Protein AF-A0A947AIL0-F1 (afdb_monomer_lite)

Foldseek 3Di:
DVVVVVVVVPPDPVPPPPVVVVVVVVVVVVVVVVCCVVCVVVVVLVVVCVVCVVVVNNPPPPDDDDDPDDDPPPVDPVVPDD

Secondary structure (DSSP, 8-state):
-HHHHHHHHT---TTTTHHHHHHHHHHHHHHHHHHHHHHHHHHHHHHHHHHHHHTT--------------------GGGG--

pLDDT: mean 73.56, std 15.24, range [45.22, 96.25]

Structure (mmCIF, N/CA/C/O backbone):
data_AF-A0A947AIL0-F1
#
_entry.id   AF-A0A947AIL0-F1
#
loop_
_atom_site.group_PDB
_atom_site.id
_atom_site.type_symbol
_atom_site.label_atom_id
_atom_site.label_alt_id
_atom_site.label_comp_id
_atom_site.label_asym_id
_atom_site.label_entity_id
_atom_site.label_seq_id
_atom_site.pdbx_PDB_ins_code
_atom_site.Cartn_x
_atom_site.Cartn_y
_atom_site.Cartn_z
_atom_site.occupancy
_atom_site.B_iso_or_equiv
_atom_site.auth_seq_id
_atom_site.auth_comp_id
_atom_site.auth_asym_id
_atom_site.auth_atom_id
_atom_site.pdbx_PDB_model_num
ATOM 1 N N . MET A 1 1 ? -44.811 15.585 25.061 1.00 60.44 1 MET A N 1
ATOM 2 C CA . MET A 1 1 ? -43.979 14.373 25.278 1.00 60.44 1 MET A CA 1
ATOM 3 C C . MET A 1 1 ? -43.479 13.731 23.971 1.00 60.44 1 MET A C 1
ATOM 5 O O . MET A 1 1 ? -42.349 13.261 23.937 1.00 60.44 1 MET A O 1
ATOM 9 N N . VAL A 1 2 ? -44.258 13.758 22.878 1.00 65.19 2 VAL A N 1
ATOM 10 C CA . VAL A 1 2 ? -43.884 13.202 21.552 1.00 65.19 2 VAL A CA 1
ATOM 11 C C . VAL A 1 2 ? -42.644 13.874 20.934 1.00 65.19 2 VAL A C 1
ATOM 13 O O . VAL A 1 2 ? -41.765 13.190 20.414 1.00 65.19 2 VAL A O 1
ATOM 16 N N . MET A 1 3 ? -42.506 15.195 21.097 1.00 58.97 3 MET A N 1
ATOM 17 C CA . MET A 1 3 ? -41.394 15.990 20.546 1.00 58.97 3 MET A CA 1
ATOM 18 C C . MET A 1 3 ? -40.000 15.529 21.021 1.00 58.97 3 MET A C 1
ATOM 20 O O . MET A 1 3 ? -39.031 15.589 20.272 1.00 58.97 3 MET A O 1
ATOM 24 N N . GLN A 1 4 ? -39.891 15.018 22.255 1.00 61.62 4 GLN A N 1
ATOM 25 C CA . GLN A 1 4 ? -38.615 14.558 22.820 1.00 61.62 4 GLN A CA 1
ATOM 26 C C . GLN A 1 4 ? -38.173 13.192 22.274 1.00 61.62 4 GLN A C 1
ATOM 28 O O . GLN A 1 4 ? -36.980 12.888 22.281 1.00 61.62 4 GLN A O 1
ATOM 33 N N . LYS A 1 5 ? -39.114 12.360 21.801 1.00 58.34 5 LYS A N 1
ATOM 34 C CA . LYS A 1 5 ? -38.796 11.055 21.201 1.00 58.34 5 LYS A CA 1
ATOM 35 C C . LYS A 1 5 ? -38.220 11.209 19.787 1.00 58.34 5 LYS A C 1
ATOM 37 O O . LYS A 1 5 ? -37.314 10.464 19.433 1.00 58.34 5 LYS A O 1
ATOM 42 N N . LEU A 1 6 ? -38.660 12.222 19.036 1.00 61.59 6 LEU A N 1
ATOM 43 C CA . LEU A 1 6 ? -38.149 12.539 17.694 1.00 61.59 6 LEU A CA 1
ATOM 44 C C . LEU A 1 6 ? -36.692 13.034 17.711 1.00 61.59 6 LEU A C 1
ATOM 46 O O . LEU A 1 6 ? -35.888 12.610 16.887 1.00 61.59 6 LEU A O 1
ATOM 50 N N . ALA A 1 7 ? -36.312 13.843 18.704 1.00 61.75 7 ALA A N 1
ATOM 51 C CA . ALA A 1 7 ? -34.949 14.371 18.828 1.00 61.75 7 ALA A CA 1
ATOM 52 C C . ALA A 1 7 ? -33.873 13.295 19.102 1.00 61.75 7 ALA A C 1
ATOM 54 O O . ALA A 1 7 ? -32.690 13.527 18.864 1.00 61.75 7 ALA A O 1
ATOM 55 N N . ARG A 1 8 ? -34.257 12.107 19.598 1.00 60.94 8 ARG A N 1
ATOM 56 C CA . ARG A 1 8 ? -33.316 11.002 19.867 1.00 60.94 8 A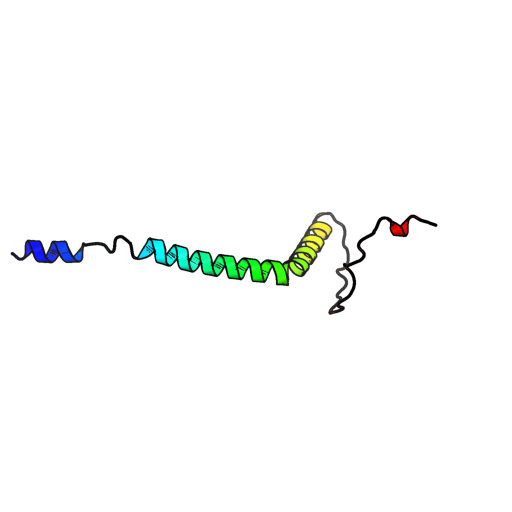RG A CA 1
ATOM 57 C C . ARG A 1 8 ? -32.970 10.182 18.625 1.00 60.94 8 ARG A C 1
ATOM 59 O O . ARG A 1 8 ? -31.899 9.589 18.603 1.00 60.94 8 ARG A O 1
ATOM 66 N N . LEU A 1 9 ? -33.817 10.192 17.593 1.00 61.84 9 LEU A N 1
ATOM 67 C CA . LEU A 1 9 ? -33.546 9.513 16.318 1.00 61.84 9 LEU A CA 1
ATOM 68 C C . LEU A 1 9 ? -32.480 10.237 15.478 1.00 61.84 9 LEU A C 1
ATOM 70 O O . LEU A 1 9 ? -31.833 9.617 14.645 1.00 61.84 9 LEU A O 1
ATOM 74 N N . VAL A 1 10 ? -32.258 11.530 15.741 1.00 64.06 10 VAL A N 1
ATOM 75 C CA . VAL A 1 10 ? -31.241 12.372 15.080 1.00 64.06 10 VAL A CA 1
ATOM 76 C C . VAL A 1 10 ? -29.949 12.456 15.904 1.00 64.06 10 VAL A C 1
ATOM 78 O O . VAL A 1 10 ? -29.023 13.181 15.550 1.00 64.06 10 VAL A O 1
ATOM 81 N N . LYS A 1 11 ? -29.837 11.713 17.016 1.00 61.53 11 LYS A N 1
ATOM 82 C CA . LYS A 1 11 ? -28.612 11.696 17.823 1.00 61.53 11 LYS A CA 1
ATOM 83 C C . LYS A 1 11 ? -27.550 10.884 17.079 1.00 61.53 11 LYS A C 1
ATOM 85 O O . LYS A 1 11 ? -27.413 9.678 17.257 1.00 61.53 11 LYS A O 1
ATOM 90 N N . GLY A 1 12 ? -26.881 11.583 16.165 1.00 63.97 12 GLY A N 1
ATOM 91 C CA . GLY A 1 12 ? -25.854 11.077 15.277 1.00 63.97 12 GLY A CA 1
ATOM 92 C C . GLY A 1 12 ? -24.782 10.330 16.050 1.00 63.97 12 GLY A C 1
ATOM 93 O O . GLY A 1 12 ? -24.382 10.713 17.151 1.00 63.97 12 GLY A O 1
ATOM 94 N N . LYS A 1 13 ? -24.338 9.235 15.442 1.00 64.19 13 LYS A N 1
ATOM 95 C CA . LYS A 1 13 ? -23.235 8.388 15.880 1.00 64.19 13 LYS A CA 1
ATOM 96 C C . LYS A 1 13 ? -21.915 9.161 15.750 1.00 64.19 13 LYS A C 1
ATOM 98 O O . LYS A 1 13 ? -21.095 8.873 14.882 1.00 64.19 13 LYS A O 1
ATOM 103 N N . ASN A 1 14 ? -21.732 10.183 16.580 1.00 65.62 14 ASN A N 1
ATOM 104 C CA . ASN A 1 14 ? -20.524 10.998 16.636 1.00 65.62 14 ASN A CA 1
ATOM 105 C C . ASN A 1 14 ? -19.390 10.123 17.183 1.00 65.62 14 ASN A C 1
ATOM 107 O O . ASN A 1 14 ? -19.249 9.965 18.390 1.00 65.62 14 ASN A O 1
ATOM 111 N N . GLY A 1 15 ? -18.652 9.485 16.276 1.00 61.16 15 GLY A N 1
ATOM 112 C CA . GLY A 1 15 ? -17.538 8.589 16.596 1.00 6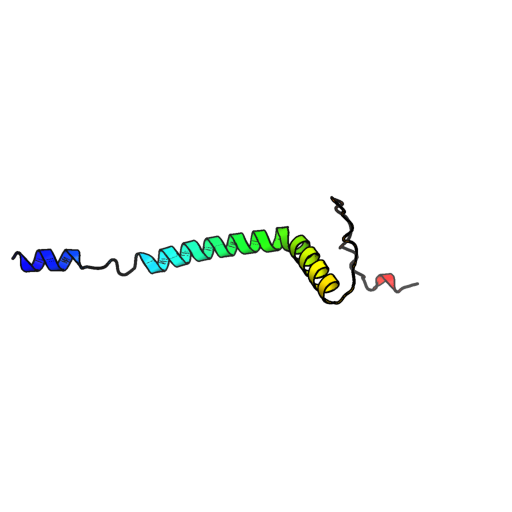1.16 15 GLY A CA 1
ATOM 113 C C . GLY A 1 15 ? -17.546 7.255 15.848 1.00 61.16 15 GLY A C 1
ATOM 114 O O . GLY A 1 15 ? -16.518 6.593 15.817 1.00 61.16 15 GLY A O 1
ATOM 115 N N . GLN A 1 16 ? -18.646 6.875 15.188 1.00 58.53 16 GLN A N 1
ATOM 116 C CA . GLN A 1 16 ? -18.712 5.579 14.499 1.00 58.53 16 GLN A CA 1
ATOM 117 C C . GLN A 1 16 ? -17.886 5.528 13.202 1.00 58.53 16 GLN A C 1
ATOM 119 O O . GLN A 1 16 ? -17.480 4.453 12.799 1.00 58.53 16 GLN A O 1
ATOM 124 N N . GLY A 1 17 ? -17.592 6.666 12.565 1.00 66.19 17 GLY A N 1
ATOM 125 C CA . GLY A 1 17 ? -16.785 6.679 11.338 1.00 66.19 17 GLY A CA 1
ATOM 126 C C . GLY A 1 17 ? -15.278 6.795 11.578 1.00 66.19 17 GLY A C 1
ATOM 127 O O . GLY A 1 17 ? -14.493 6.083 10.968 1.00 66.19 17 GLY A O 1
ATOM 128 N N . MET A 1 18 ? -14.844 7.692 12.467 1.00 82.62 18 MET A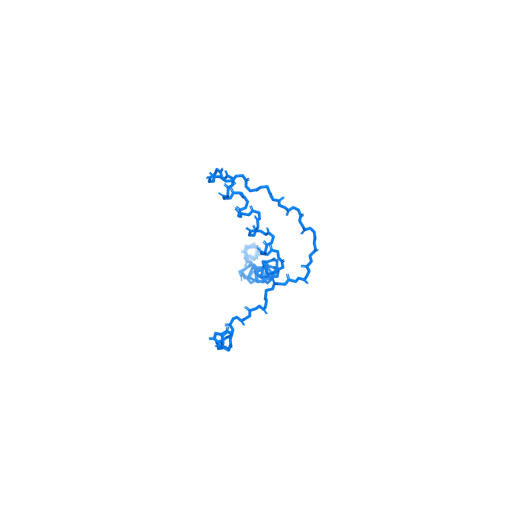 N 1
ATOM 129 C CA . MET A 1 18 ? -13.447 8.155 12.485 1.00 82.62 18 MET A CA 1
ATOM 130 C C . MET A 1 18 ? -12.447 7.043 12.825 1.00 82.62 18 MET A C 1
ATOM 132 O O . MET A 1 18 ? -11.451 6.882 12.126 1.00 82.62 18 MET A O 1
ATOM 136 N N . THR A 1 19 ? -12.714 6.248 13.864 1.00 81.44 19 THR A N 1
ATOM 137 C CA . THR A 1 19 ? -11.797 5.174 14.277 1.00 81.44 19 THR A CA 1
ATOM 138 C C . THR A 1 19 ? -11.874 3.961 13.353 1.00 81.44 19 THR A C 1
ATOM 140 O O . THR A 1 19 ? -10.849 3.347 13.081 1.00 81.44 19 THR A O 1
ATOM 143 N N . GLU A 1 20 ? -13.053 3.640 12.818 1.00 83.25 20 GLU A N 1
ATOM 144 C CA . GLU A 1 20 ? -13.230 2.530 11.874 1.00 83.25 20 GLU A CA 1
ATOM 145 C C . GLU A 1 20 ? -12.427 2.768 10.589 1.00 83.25 20 GLU A C 1
ATOM 147 O O . GLU A 1 20 ? -11.673 1.896 10.153 1.00 83.25 20 GLU A O 1
ATOM 152 N N . TYR A 1 21 ? -12.477 3.991 10.051 1.00 89.31 21 TYR A N 1
ATOM 153 C CA . TYR A 1 21 ? -11.661 4.357 8.897 1.00 89.31 21 TYR A CA 1
ATOM 154 C C . TYR A 1 21 ? -10.163 4.332 9.210 1.00 89.31 21 TYR A C 1
ATOM 156 O O . TYR A 1 21 ? -9.390 3.841 8.393 1.00 89.31 21 TYR A O 1
ATOM 164 N N . ILE A 1 22 ? -9.739 4.790 10.393 1.00 89.31 22 ILE A N 1
ATOM 165 C CA . ILE A 1 22 ? -8.322 4.735 10.791 1.00 89.31 22 ILE A CA 1
ATOM 166 C C . ILE A 1 22 ? -7.824 3.286 10.850 1.00 89.31 22 ILE A C 1
ATOM 168 O O . ILE A 1 22 ? -6.728 3.001 10.368 1.00 89.31 22 ILE A O 1
ATOM 172 N N . ILE A 1 23 ? -8.628 2.364 11.388 1.00 90.56 23 ILE A N 1
ATOM 173 C CA . ILE A 1 23 ? -8.269 0.942 11.455 1.00 90.56 23 ILE A CA 1
ATOM 174 C C . ILE A 1 23 ? -8.152 0.352 10.044 1.00 90.56 23 ILE A C 1
ATOM 176 O O . ILE A 1 23 ? -7.152 -0.296 9.742 1.00 90.56 23 ILE A O 1
ATOM 180 N N . ILE A 1 24 ? -9.116 0.610 9.155 1.00 92.31 24 ILE A N 1
ATOM 181 C CA . ILE A 1 24 ? -9.063 0.115 7.768 1.00 92.31 24 ILE A CA 1
ATOM 182 C C . ILE A 1 24 ? -7.837 0.672 7.029 1.00 92.31 24 ILE A C 1
ATOM 184 O O . ILE A 1 24 ? -7.125 -0.078 6.361 1.00 92.31 24 ILE A O 1
ATOM 188 N N . VAL A 1 25 ? -7.540 1.965 7.184 1.00 94.44 25 VAL A N 1
ATOM 189 C CA . VAL A 1 25 ? -6.357 2.597 6.577 1.00 94.44 25 VAL A CA 1
ATOM 190 C C . VAL A 1 25 ? -5.062 1.972 7.101 1.00 94.44 25 VAL A C 1
ATOM 192 O O . VAL A 1 25 ? -4.165 1.686 6.309 1.00 94.44 25 VAL A O 1
ATOM 195 N N . ALA A 1 26 ? -4.969 1.703 8.406 1.00 94.88 26 ALA A N 1
ATOM 196 C CA . ALA A 1 26 ? -3.805 1.042 8.993 1.00 94.88 26 ALA A CA 1
ATOM 197 C C . ALA A 1 26 ? -3.585 -0.366 8.410 1.00 94.88 26 ALA A C 1
ATOM 199 O O . ALA A 1 26 ? -2.454 -0.729 8.085 1.00 94.88 26 ALA A O 1
ATOM 200 N N . LEU A 1 27 ? -4.659 -1.136 8.204 1.00 95.81 27 LEU A N 1
ATOM 201 C CA . LEU A 1 27 ? -4.584 -2.465 7.586 1.00 95.81 27 LEU A CA 1
ATOM 202 C C . LEU A 1 27 ? -4.112 -2.398 6.125 1.00 95.81 27 LEU A C 1
ATOM 204 O O . LEU A 1 27 ? -3.242 -3.173 5.722 1.00 95.81 27 LEU A O 1
ATOM 208 N N . ILE A 1 28 ? -4.629 -1.444 5.344 1.00 95.75 28 ILE A N 1
ATOM 209 C CA . ILE A 1 28 ? -4.204 -1.230 3.952 1.00 95.75 28 ILE A CA 1
ATOM 210 C C . ILE A 1 28 ? -2.725 -0.826 3.889 1.00 95.75 28 ILE A C 1
ATOM 212 O O . ILE A 1 28 ? -1.995 -1.327 3.036 1.00 95.75 28 ILE A O 1
ATOM 216 N N . ALA A 1 29 ? -2.258 0.036 4.795 1.00 96.25 29 ALA A N 1
ATOM 217 C CA . ALA A 1 29 ? -0.865 0.479 4.826 1.00 96.25 29 ALA A CA 1
ATOM 218 C C . ALA A 1 29 ? 0.110 -0.687 5.065 1.00 96.25 29 ALA A C 1
ATOM 220 O O . ALA A 1 29 ? 1.115 -0.805 4.364 1.00 96.25 29 ALA A O 1
ATOM 221 N N . ILE A 1 30 ? -0.209 -1.585 6.002 1.00 95.69 30 ILE A N 1
ATOM 222 C CA . ILE A 1 30 ? 0.608 -2.776 6.278 1.00 95.69 30 ILE A CA 1
ATOM 223 C C . ILE A 1 30 ? 0.636 -3.703 5.055 1.00 95.69 30 ILE A C 1
ATOM 225 O O . ILE A 1 30 ? 1.707 -4.153 4.643 1.00 95.69 30 ILE A O 1
ATOM 229 N N . ALA A 1 31 ? -0.521 -3.947 4.431 1.00 95.31 31 ALA A N 1
ATOM 230 C CA . ALA A 1 31 ? -0.604 -4.754 3.215 1.00 95.31 31 ALA A CA 1
ATOM 231 C C . ALA A 1 31 ? 0.207 -4.141 2.060 1.00 95.31 31 ALA A C 1
ATOM 233 O O . ALA A 1 31 ? 0.926 -4.855 1.359 1.00 95.31 31 ALA A O 1
ATOM 234 N N . ALA A 1 32 ? 0.154 -2.816 1.896 1.00 94.75 32 ALA A N 1
ATOM 235 C CA . ALA A 1 32 ? 0.913 -2.099 0.879 1.00 94.75 32 ALA A CA 1
ATOM 236 C C . ALA A 1 32 ? 2.426 -2.263 1.077 1.00 94.75 32 ALA A C 1
ATOM 238 O O . ALA A 1 32 ? 3.124 -2.560 0.111 1.00 94.75 32 ALA A O 1
ATOM 239 N N . ILE A 1 33 ? 2.939 -2.152 2.309 1.00 94.00 33 ILE A N 1
ATOM 240 C CA . ILE A 1 33 ? 4.362 -2.406 2.604 1.00 94.00 33 ILE A CA 1
ATOM 241 C C . ILE A 1 33 ? 4.756 -3.829 2.167 1.00 94.00 33 ILE A C 1
ATOM 243 O O . ILE A 1 33 ? 5.785 -4.016 1.513 1.00 94.00 33 ILE A O 1
ATOM 247 N N . GLY A 1 34 ? 3.916 -4.828 2.456 1.00 93.25 34 GLY A N 1
ATOM 248 C CA . GLY A 1 34 ? 4.139 -6.208 2.013 1.00 93.25 34 GLY A CA 1
ATOM 249 C C . GLY A 1 34 ? 4.189 -6.342 0.487 1.00 93.25 34 GLY A C 1
ATOM 250 O O . GLY A 1 34 ? 5.126 -6.913 -0.063 1.00 93.25 34 GLY A O 1
ATOM 251 N N . ILE A 1 35 ? 3.232 -5.748 -0.225 1.00 92.81 35 ILE A N 1
ATOM 252 C CA . ILE A 1 35 ? 3.190 -5.789 -1.694 1.00 92.81 35 ILE A CA 1
ATOM 253 C C . ILE A 1 35 ? 4.405 -5.072 -2.302 1.00 92.81 35 ILE A C 1
ATOM 255 O O . ILE A 1 35 ? 5.043 -5.605 -3.206 1.00 92.81 35 ILE A O 1
ATOM 259 N N . TYR A 1 36 ? 4.775 -3.893 -1.799 1.00 89.62 36 TYR A N 1
ATOM 260 C CA . TYR A 1 36 ? 5.909 -3.133 -2.333 1.00 89.62 36 TYR A CA 1
ATOM 261 C C . TYR A 1 36 ? 7.254 -3.823 -2.102 1.00 89.62 36 TYR A C 1
ATOM 263 O O . TYR A 1 36 ? 8.133 -3.746 -2.960 1.00 89.62 36 TYR A O 1
ATOM 271 N N . THR A 1 37 ? 7.424 -4.521 -0.979 1.00 88.56 37 THR A N 1
ATOM 272 C CA . THR A 1 37 ? 8.653 -5.282 -0.712 1.00 88.56 37 THR A CA 1
ATOM 273 C C . THR A 1 37 ? 8.758 -6.528 -1.591 1.00 88.56 37 THR A C 1
ATOM 275 O O . THR A 1 37 ? 9.833 -6.801 -2.122 1.00 88.56 37 THR A O 1
ATOM 278 N N . LEU A 1 38 ? 7.650 -7.242 -1.808 1.00 89.62 38 LEU A N 1
ATOM 279 C CA . LEU A 1 38 ? 7.621 -8.467 -2.613 1.00 89.62 38 LEU A CA 1
ATOM 280 C C . LEU A 1 38 ? 7.665 -8.197 -4.124 1.00 89.62 38 LEU A C 1
ATOM 282 O O . LEU A 1 38 ? 8.374 -8.881 -4.858 1.00 89.62 38 LEU A O 1
ATOM 286 N N . PHE A 1 39 ? 6.944 -7.180 -4.599 1.00 90.69 39 PHE A N 1
ATOM 287 C CA . PHE A 1 39 ? 6.762 -6.911 -6.030 1.00 90.69 39 PHE A CA 1
ATOM 288 C C . PHE A 1 39 ? 7.512 -5.668 -6.529 1.00 90.69 39 PHE A C 1
ATOM 290 O O . PHE A 1 39 ? 7.481 -5.368 -7.723 1.00 90.69 39 PHE A O 1
ATOM 297 N N . GLY A 1 40 ? 8.238 -4.953 -5.663 1.00 86.75 40 GLY A N 1
ATOM 298 C CA . GLY A 1 40 ? 8.949 -3.725 -6.035 1.00 86.75 40 GLY A CA 1
ATOM 299 C C . GLY A 1 40 ? 9.988 -3.924 -7.140 1.00 86.75 40 GLY A C 1
ATOM 300 O O . GLY A 1 40 ? 10.135 -3.065 -8.011 1.00 86.75 40 GLY A O 1
ATOM 301 N N . LYS A 1 41 ? 10.669 -5.080 -7.163 1.00 85.56 41 LYS A N 1
ATOM 302 C CA . LYS A 1 41 ? 11.621 -5.423 -8.231 1.00 85.56 41 LYS A CA 1
ATOM 303 C C . LYS A 1 41 ? 10.917 -5.547 -9.589 1.00 85.56 41 LYS A C 1
ATOM 305 O O . LYS A 1 41 ? 11.349 -4.906 -10.542 1.00 85.56 41 LYS A O 1
ATOM 310 N N . GLN A 1 42 ? 9.813 -6.294 -9.644 1.00 86.88 42 GLN A N 1
ATOM 311 C CA . GLN A 1 42 ? 9.029 -6.500 -10.865 1.00 86.88 42 GLN A CA 1
ATOM 312 C C . GLN A 1 42 ? 8.461 -5.179 -11.397 1.00 86.88 42 GLN A C 1
ATOM 314 O O . GLN A 1 42 ? 8.570 -4.879 -12.584 1.00 86.88 42 GLN A O 1
ATOM 319 N N . ILE A 1 43 ? 7.897 -4.356 -10.507 1.00 87.00 43 ILE A N 1
ATOM 320 C CA . ILE A 1 43 ? 7.357 -3.040 -10.866 1.00 87.00 43 ILE A CA 1
ATOM 321 C C . ILE A 1 43 ? 8.466 -2.148 -11.437 1.00 87.00 43 ILE A C 1
ATOM 323 O O . ILE A 1 43 ? 8.275 -1.511 -12.470 1.00 87.00 43 ILE A O 1
ATOM 327 N N . ARG A 1 44 ? 9.652 -2.131 -10.815 1.00 85.31 44 ARG A N 1
ATOM 328 C CA . ARG A 1 44 ? 10.797 -1.346 -11.295 1.00 85.31 44 ARG A CA 1
ATOM 329 C C . ARG A 1 44 ? 11.293 -1.802 -12.667 1.00 85.31 44 ARG A C 1
ATOM 331 O O . ARG A 1 44 ? 11.674 -0.952 -13.466 1.00 85.31 44 ARG A O 1
ATOM 338 N N . GLU A 1 45 ? 11.302 -3.102 -12.942 1.00 87.31 45 GLU A N 1
ATOM 339 C CA . GLU A 1 45 ? 11.678 -3.636 -14.256 1.00 87.31 45 GLU A CA 1
ATOM 340 C C . GLU A 1 45 ? 10.690 -3.203 -15.344 1.00 87.31 45 GLU A C 1
ATOM 342 O O . GLU A 1 45 ? 11.116 -2.706 -16.385 1.00 87.31 45 GLU A O 1
ATOM 347 N N . VAL A 1 46 ? 9.382 -3.288 -15.078 1.00 86.69 46 VAL A N 1
ATOM 348 C CA . VAL A 1 46 ? 8.340 -2.826 -16.011 1.00 86.69 46 VAL A CA 1
ATOM 349 C C . VAL A 1 46 ? 8.445 -1.319 -16.256 1.00 86.69 46 VAL A C 1
ATOM 351 O O . VAL A 1 46 ? 8.449 -0.882 -17.404 1.00 86.69 46 VAL A O 1
ATOM 354 N N . VAL A 1 47 ? 8.600 -0.516 -15.199 1.00 87.25 47 VAL A N 1
ATOM 355 C CA . VAL A 1 47 ? 8.782 0.940 -15.324 1.00 87.25 47 VAL A CA 1
ATOM 356 C C . VAL A 1 47 ? 10.072 1.272 -16.076 1.00 87.25 47 VAL A C 1
ATOM 358 O O . VAL A 1 47 ? 10.077 2.167 -16.913 1.00 87.25 47 VAL A O 1
ATOM 361 N N . GLY A 1 48 ? 11.161 0.540 -15.833 1.00 86.69 48 GLY A N 1
ATOM 362 C CA . GLY A 1 48 ? 12.416 0.699 -16.567 1.00 86.69 48 GLY A CA 1
ATOM 363 C C . GLY A 1 48 ? 12.277 0.380 -18.056 1.00 86.69 48 GLY A C 1
ATOM 364 O O . GLY A 1 48 ? 12.803 1.118 -18.886 1.00 86.69 48 GLY A O 1
ATOM 365 N N . ALA A 1 49 ? 11.527 -0.670 -18.399 1.00 84.88 49 ALA A N 1
ATOM 366 C CA . ALA A 1 49 ? 11.237 -1.025 -19.784 1.00 84.88 49 ALA A CA 1
ATOM 367 C C . ALA A 1 49 ? 10.399 0.057 -20.480 1.00 84.88 49 ALA A C 1
ATOM 369 O O . ALA A 1 49 ? 10.739 0.466 -21.587 1.00 84.88 49 ALA A O 1
ATOM 370 N N . ILE A 1 50 ? 9.362 0.573 -19.811 1.00 86.38 50 ILE A N 1
ATOM 371 C CA . ILE A 1 50 ? 8.525 1.667 -20.328 1.00 86.38 50 ILE A CA 1
ATOM 372 C C . ILE A 1 50 ? 9.357 2.940 -20.522 1.00 86.38 50 ILE A C 1
ATOM 374 O O . ILE A 1 50 ? 9.283 3.560 -21.578 1.00 86.38 50 ILE A O 1
ATOM 378 N N . SER A 1 51 ? 10.186 3.315 -19.544 1.00 86.44 51 SER A N 1
ATOM 379 C CA . SER A 1 51 ? 11.072 4.482 -19.648 1.00 86.44 51 SER A CA 1
ATOM 380 C C . SER A 1 51 ? 12.103 4.333 -20.769 1.00 86.44 51 SER A C 1
ATOM 382 O O . SER A 1 51 ? 12.368 5.298 -21.479 1.00 86.44 51 SER A O 1
ATOM 384 N N . GLY A 1 52 ? 12.663 3.134 -20.959 1.00 83.19 52 GLY A N 1
ATOM 385 C CA . GLY A 1 52 ? 13.571 2.838 -22.071 1.00 83.19 52 GLY A CA 1
ATOM 386 C C . GLY A 1 52 ? 12.875 2.955 -23.426 1.00 83.19 52 GLY A C 1
ATOM 387 O O . GLY A 1 52 ? 13.374 3.644 -24.311 1.00 83.19 52 GLY A O 1
ATOM 388 N N . GLN A 1 53 ? 11.680 2.371 -23.556 1.00 81.19 53 GLN A N 1
ATOM 389 C CA . GLN A 1 53 ? 10.853 2.475 -24.761 1.00 81.19 53 GLN A CA 1
ATOM 390 C C . GLN A 1 53 ? 10.460 3.925 -25.069 1.00 81.19 53 GLN A C 1
ATOM 392 O O . GLN A 1 53 ? 10.558 4.349 -26.218 1.00 81.19 53 GLN A O 1
ATOM 397 N N . LEU A 1 54 ? 10.070 4.702 -24.054 1.00 82.25 54 LEU A N 1
ATOM 398 C CA . LEU A 1 54 ? 9.732 6.118 -24.206 1.00 82.25 54 LEU A CA 1
ATOM 399 C C . LEU A 1 54 ? 10.957 6.966 -24.583 1.00 82.25 54 LEU A C 1
ATOM 401 O O . LEU A 1 54 ? 10.832 7.919 -25.345 1.00 82.25 54 LEU A O 1
ATOM 405 N N . GLY A 1 55 ? 12.141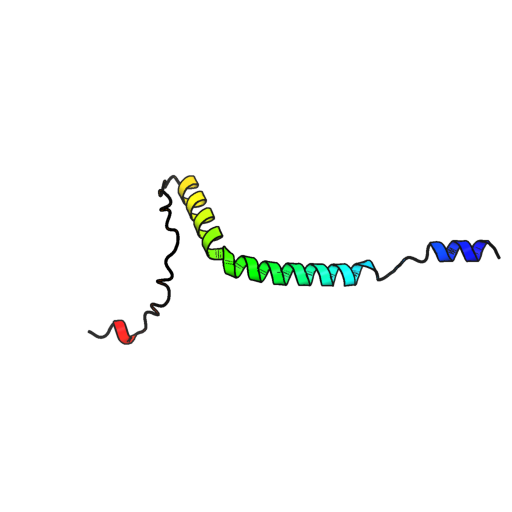 6.596 -24.091 1.00 83.69 55 GLY A N 1
ATOM 406 C CA . GLY A 1 55 ? 13.423 7.193 -24.471 1.00 83.69 55 GLY A CA 1
ATOM 407 C C . GLY A 1 55 ? 13.976 6.725 -25.824 1.00 83.69 55 GLY A C 1
ATOM 408 O O . GLY A 1 55 ? 15.056 7.162 -26.209 1.00 83.69 55 GLY A O 1
ATOM 409 N N . GLY A 1 56 ? 13.270 5.844 -26.544 1.00 74.81 56 GLY A N 1
ATOM 410 C CA . GLY A 1 56 ? 13.689 5.311 -27.846 1.00 74.81 56 GLY A CA 1
ATOM 411 C C . GLY A 1 56 ? 14.669 4.131 -27.782 1.00 74.81 56 GLY A C 1
ATOM 412 O O . GLY A 1 56 ? 15.015 3.567 -28.821 1.00 74.81 56 GLY 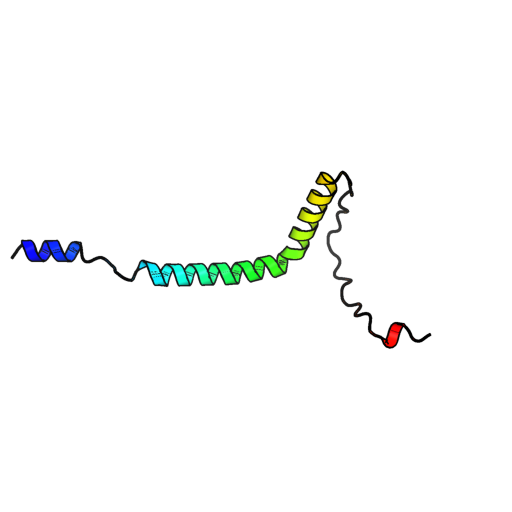A O 1
ATOM 413 N N . GLU A 1 57 ? 15.083 3.694 -26.590 1.00 67.88 57 GLU A N 1
ATOM 414 C CA . GLU A 1 57 ? 15.900 2.494 -26.413 1.00 67.88 57 GLU A CA 1
ATOM 415 C C . GLU A 1 57 ? 15.002 1.252 -26.328 1.00 67.88 57 GLU A C 1
ATOM 417 O O . GLU A 1 57 ? 14.476 0.892 -25.273 1.00 67.88 57 GLU A O 1
ATOM 422 N N . THR A 1 58 ? 14.847 0.540 -27.447 1.00 60.06 58 THR A N 1
ATOM 423 C CA . THR A 1 58 ? 14.149 -0.756 -27.459 1.00 60.06 58 THR A CA 1
ATOM 424 C C . THR A 1 58 ? 15.059 -1.830 -26.863 1.00 60.06 58 THR A C 1
ATOM 426 O O . THR A 1 58 ? 15.658 -2.636 -27.575 1.00 60.06 58 THR A O 1
ATOM 429 N N . LYS A 1 59 ? 15.200 -1.861 -25.536 1.00 58.59 59 LYS A N 1
ATOM 430 C CA . LYS A 1 59 ? 15.794 -3.023 -24.870 1.00 58.59 59 LYS A CA 1
ATOM 431 C C . LYS A 1 59 ? 14.730 -4.110 -24.820 1.00 58.59 59 LYS A C 1
ATOM 433 O O . LYS A 1 59 ? 13.751 -4.001 -24.089 1.00 58.59 59 LYS A O 1
ATOM 438 N N . LYS A 1 60 ? 14.902 -5.134 -25.661 1.00 52.66 60 LYS A N 1
ATOM 439 C CA . LYS A 1 60 ? 14.099 -6.359 -25.650 1.00 52.66 60 LYS A CA 1
ATOM 440 C C . LYS A 1 60 ? 14.176 -6.937 -24.238 1.00 52.66 60 LYS A C 1
ATOM 442 O O . LYS A 1 60 ? 15.236 -7.420 -23.848 1.00 52.66 60 LYS A O 1
ATOM 447 N N . SER A 1 61 ? 13.092 -6.813 -23.471 1.00 53.22 61 SER A N 1
ATOM 448 C CA . SER A 1 61 ? 12.988 -7.375 -22.128 1.00 53.22 61 SER A CA 1
ATOM 449 C C . SER A 1 61 ? 13.295 -8.863 -22.218 1.00 53.22 61 SER A C 1
ATOM 451 O O . SER A 1 61 ? 12.525 -9.626 -22.798 1.00 53.22 61 SER A O 1
ATOM 453 N N . ALA A 1 62 ? 14.471 -9.249 -21.730 1.00 49.94 62 ALA A N 1
ATOM 454 C CA . ALA A 1 62 ? 14.825 -10.642 -21.583 1.00 49.94 62 ALA A CA 1
ATOM 455 C C . ALA A 1 62 ? 13.904 -11.211 -20.505 1.00 49.94 62 ALA A C 1
ATOM 457 O O . ALA A 1 62 ? 14.003 -10.871 -19.328 1.00 49.94 62 ALA A O 1
ATOM 458 N N . GLU A 1 63 ? 12.954 -12.014 -20.958 1.00 63.94 63 GLU A N 1
ATOM 459 C CA . GLU A 1 63 ? 12.266 -12.997 -20.150 1.00 63.94 63 GLU A CA 1
ATOM 460 C C . GLU A 1 63 ? 13.320 -13.844 -19.427 1.00 63.94 63 GLU A C 1
ATOM 462 O O . GLU A 1 63 ? 14.025 -14.635 -20.049 1.00 63.94 63 GLU A O 1
ATOM 467 N N . THR A 1 64 ? 13.441 -13.657 -18.115 1.00 48.75 64 THR A N 1
ATOM 468 C CA . THR A 1 64 ? 14.097 -14.634 -17.249 1.00 48.75 64 THR A CA 1
ATOM 469 C C . THR A 1 64 ? 13.227 -14.827 -16.020 1.00 48.75 64 THR A C 1
ATOM 471 O O . THR A 1 64 ? 13.349 -14.137 -15.007 1.00 48.75 64 THR A O 1
ATOM 474 N N . VAL A 1 65 ? 12.321 -15.792 -16.165 1.00 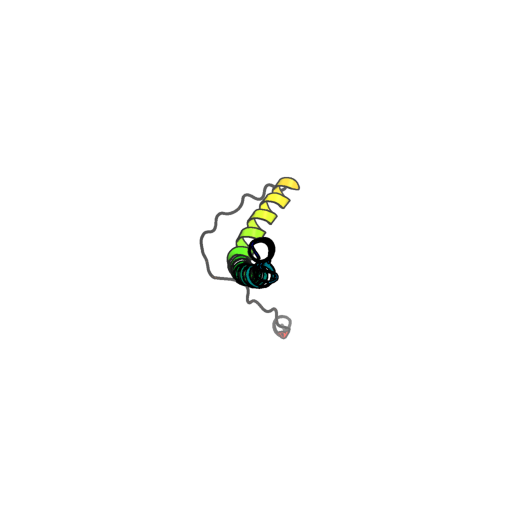59.06 65 VAL A N 1
ATOM 475 C CA . VAL A 1 65 ? 11.807 -16.628 -15.082 1.00 59.06 65 VAL A CA 1
ATOM 476 C C . VAL A 1 65 ? 12.997 -17.135 -14.259 1.00 59.06 65 VAL A C 1
ATOM 478 O O . VAL A 1 65 ? 13.971 -17.608 -14.836 1.00 59.06 65 VAL A O 1
ATOM 481 N N . ASP A 1 66 ? 12.905 -16.984 -12.937 1.00 59.28 66 ASP A N 1
ATOM 482 C CA . ASP A 1 66 ? 13.759 -17.559 -11.891 1.00 59.28 66 ASP A CA 1
ATOM 483 C C . ASP A 1 66 ? 15.266 -17.668 -12.155 1.00 59.28 66 ASP A C 1
ATOM 485 O O . ASP A 1 66 ? 15.734 -18.557 -12.853 1.00 59.28 66 ASP A O 1
ATOM 489 N N . THR A 1 67 ? 16.066 -16.922 -11.391 1.00 45.22 67 THR A N 1
ATOM 490 C CA . THR A 1 67 ? 17.115 -17.568 -10.585 1.00 45.22 67 THR A CA 1
ATOM 491 C C . THR A 1 67 ? 17.475 -16.661 -9.417 1.00 45.22 67 THR A C 1
ATOM 493 O O . THR A 1 67 ? 18.004 -15.562 -9.583 1.00 45.22 67 THR A O 1
ATOM 496 N N . SER A 1 68 ? 17.229 -17.159 -8.212 1.00 55.38 68 SER A N 1
ATOM 497 C CA . SER A 1 68 ? 17.824 -16.727 -6.953 1.00 55.38 68 SER A CA 1
ATOM 498 C C . SER A 1 68 ? 19.351 -16.650 -7.063 1.00 55.38 68 SER A C 1
ATOM 500 O O . SER A 1 68 ? 20.054 -17.594 -6.714 1.00 55.38 68 SER A O 1
ATOM 502 N N . LYS A 1 69 ? 19.912 -15.554 -7.575 1.00 57.16 69 LYS A N 1
ATOM 503 C CA . LYS A 1 69 ? 21.339 -15.263 -7.433 1.00 57.16 69 LYS A CA 1
ATOM 504 C C . LYS A 1 69 ? 21.628 -13.817 -7.791 1.00 57.16 69 LYS A C 1
ATOM 506 O O . LYS A 1 69 ? 21.073 -13.277 -8.733 1.00 57.16 69 LYS A O 1
ATOM 511 N N . GLN A 1 70 ? 22.588 -13.260 -7.064 1.00 58.75 70 GLN A N 1
ATOM 512 C CA . GLN A 1 70 ? 23.190 -11.944 -7.268 1.00 58.75 70 GLN A CA 1
ATOM 513 C C . GLN A 1 70 ? 22.376 -10.783 -6.699 1.00 58.75 70 GLN A C 1
ATOM 515 O O . GLN A 1 70 ? 21.603 -10.138 -7.395 1.00 58.75 70 GLN A O 1
ATOM 520 N N . ARG A 1 71 ? 22.633 -10.470 -5.426 1.00 52.16 71 ARG A N 1
ATOM 521 C CA . ARG A 1 71 ? 22.899 -9.094 -4.966 1.00 52.16 71 ARG A CA 1
ATOM 522 C C . ARG A 1 71 ? 23.353 -9.106 -3.507 1.00 52.16 71 ARG A C 1
ATOM 524 O O . ARG A 1 71 ? 22.674 -8.632 -2.612 1.00 52.16 71 ARG A O 1
ATOM 531 N N . GLY A 1 72 ? 24.529 -9.689 -3.316 1.00 51.50 72 GLY A N 1
ATOM 532 C CA . GLY A 1 72 ? 25.308 -9.642 -2.083 1.00 51.50 72 GLY A CA 1
ATOM 533 C C . GLY A 1 72 ? 26.789 -9.739 -2.433 1.00 51.50 72 GLY A C 1
ATOM 534 O O . GLY A 1 72 ? 27.479 -10.624 -1.950 1.00 51.50 72 GLY A O 1
ATOM 535 N N . LYS A 1 73 ? 27.254 -8.915 -3.381 1.00 53.25 73 LYS A N 1
ATOM 536 C CA . LYS A 1 73 ? 28.681 -8.600 -3.481 1.00 53.25 73 LYS A CA 1
ATOM 537 C C . LYS A 1 73 ? 28.837 -7.241 -2.821 1.00 53.25 73 LYS A C 1
ATOM 539 O O . LYS A 1 73 ? 28.832 -6.218 -3.501 1.00 53.25 73 LYS A O 1
ATOM 544 N N . ASP A 1 74 ? 28.860 -7.252 -1.493 1.00 60.03 74 ASP A N 1
ATOM 545 C CA . ASP A 1 74 ? 29.381 -6.131 -0.726 1.00 60.03 74 ASP A CA 1
ATOM 546 C C . ASP A 1 74 ? 30.841 -6.003 -1.144 1.00 60.03 74 ASP A C 1
ATOM 548 O O . ASP A 1 74 ? 31.678 -6.815 -0.748 1.00 60.03 74 ASP A O 1
ATOM 552 N N . ILE A 1 75 ? 31.125 -5.051 -2.037 1.00 65.25 75 ILE A N 1
ATOM 553 C CA . ILE A 1 75 ? 32.494 -4.686 -2.392 1.00 65.25 75 ILE A CA 1
ATOM 554 C C . ILE A 1 75 ? 33.102 -4.154 -1.100 1.00 65.25 75 ILE A C 1
ATOM 556 O O . ILE A 1 75 ? 32.879 -3.010 -0.706 1.00 65.25 75 ILE A O 1
ATOM 560 N N . THR A 1 76 ? 33.785 -5.038 -0.388 1.00 66.06 76 THR A N 1
ATOM 561 C CA . THR A 1 76 ? 34.468 -4.711 0.852 1.00 66.06 76 THR A CA 1
ATOM 562 C C . THR A 1 76 ? 35.871 -4.287 0.463 1.00 66.06 76 THR A C 1
ATOM 564 O O . THR A 1 76 ? 36.469 -4.868 -0.438 1.00 66.06 76 THR A O 1
ATOM 567 N N . VAL A 1 77 ? 36.418 -3.294 1.159 1.00 66.81 77 VAL A N 1
ATOM 568 C CA . VAL A 1 77 ? 37.745 -2.685 0.922 1.00 66.81 77 VAL A CA 1
ATOM 569 C C . VAL A 1 77 ? 38.927 -3.667 0.808 1.00 66.81 77 VAL A C 1
ATOM 571 O O . VAL A 1 77 ? 40.014 -3.259 0.429 1.00 66.81 77 VAL A O 1
ATOM 574 N N . LYS A 1 78 ? 38.713 -4.955 1.095 1.00 67.12 78 LYS A N 1
ATOM 575 C CA . LYS A 1 78 ? 39.668 -6.059 0.937 1.00 67.12 78 LYS A CA 1
ATOM 576 C C . LYS A 1 78 ? 39.873 -6.501 -0.519 1.00 67.12 78 LYS A C 1
ATOM 578 O O . LYS A 1 78 ? 40.869 -7.146 -0.806 1.00 67.12 78 LYS A O 1
ATOM 583 N N . ASP A 1 79 ? 38.965 -6.151 -1.431 1.00 65.31 79 ASP A N 1
ATOM 584 C CA . ASP A 1 79 ? 39.036 -6.563 -2.844 1.00 65.31 79 ASP A CA 1
ATOM 585 C C . ASP A 1 79 ? 39.995 -5.696 -3.690 1.00 65.31 79 ASP A C 1
ATOM 587 O O . ASP A 1 79 ? 40.189 -5.971 -4.872 1.00 65.31 79 ASP A O 1
ATOM 591 N N . PHE A 1 80 ? 40.577 -4.643 -3.104 1.00 67.94 80 PHE A N 1
ATOM 592 C CA . PHE A 1 80 ? 41.531 -3.734 -3.758 1.00 67.94 80 PHE A CA 1
ATOM 593 C C . PHE A 1 80 ? 42.988 -3.978 -3.344 1.00 67.94 80 PHE A C 1
ATOM 595 O O . PHE A 1 80 ? 43.860 -3.187 -3.694 1.00 67.94 80 PHE A O 1
ATOM 602 N N . GLU A 1 81 ? 43.264 -5.051 -2.605 1.00 67.88 81 GLU A N 1
ATOM 603 C CA . GLU A 1 81 ? 44.615 -5.400 -2.166 1.00 67.88 81 GLU A CA 1
ATOM 604 C C . GLU A 1 81 ? 45.100 -6.656 -2.911 1.00 67.88 81 GLU A C 1
ATOM 606 O O . GLU A 1 81 ? 45.079 -7.757 -2.365 1.00 67.88 81 GLU A O 1
ATOM 611 N N . ASN A 1 82 ? 45.427 -6.480 -4.202 1.00 50.38 82 ASN A N 1
ATOM 612 C CA . ASN A 1 82 ? 46.553 -7.070 -4.960 1.00 50.38 82 ASN A CA 1
ATOM 613 C C . ASN A 1 82 ? 46.373 -6.839 -6.471 1.00 50.38 82 ASN A C 1
ATOM 615 O O . ASN A 1 82 ? 45.482 -7.483 -7.071 1.00 50.38 82 ASN A O 1
#

Radius of gyration: 27.63 Å; chains: 1; bounding box: 90×34×53 Å

Sequence (82 aa):
MVMQKLARLVKGKNGQGMTEYIIIVALIAIAAIGIYTLFGKQIREVVGAISGQLGGETKKSAETVDTSKQRGKDITVKDFEN